Protein AF-A0A950Q3X9-F1 (afdb_monomer_lite)

Secondary structure (DSSP, 8-state):
----SHHHHH-SSS-B----TTT--HHHHHHHHHTTSB----GGG----

Sequence (49 aa):
MALKGALTKKLSIPVIGSPLFIISGPELVLAQCKAGIIGAFPSLNARPL

Foldseek 3Di:
DDDDDDLVVQAPDNEEDDADPPPQAPVNCVVCSVNRHHYDYDPVRDPDD

Structure (mmCIF, N/CA/C/O backbone):
data_AF-A0A950Q3X9-F1
#
_entry.id   AF-A0A950Q3X9-F1
#
loop_
_atom_site.group_PDB
_atom_site.id
_atom_site.type_symbol
_atom_site.label_atom_id
_atom_site.label_alt_id
_atom_site.label_comp_id
_atom_site.label_asym_id
_atom_site.label_entity_id
_atom_site.label_seq_id
_atom_site.pdbx_PDB_ins_code
_atom_site.Cartn_x
_atom_site.Cartn_y
_atom_site.Cartn_z
_atom_site.occupancy
_atom_site.B_iso_or_equiv
_atom_site.auth_seq_id
_atom_site.auth_comp_id
_atom_site.auth_asym_id
_atom_site.auth_atom_id
_atom_site.pdbx_PDB_model_num
ATOM 1 N N . MET A 1 1 ? -0.028 -0.369 21.821 1.00 52.53 1 MET A N 1
ATOM 2 C CA . MET A 1 1 ? 0.303 0.966 21.276 1.00 52.53 1 MET A CA 1
ATOM 3 C C . MET A 1 1 ? -0.715 1.276 20.189 1.00 52.53 1 MET A C 1
ATOM 5 O O . MET A 1 1 ? -0.829 0.480 19.271 1.00 52.53 1 MET A O 1
ATOM 9 N N . ALA A 1 2 ? -1.531 2.321 20.340 1.00 70.50 2 ALA A N 1
ATOM 10 C CA . ALA A 1 2 ? -2.590 2.654 19.383 1.00 70.50 2 ALA A CA 1
ATOM 11 C C . ALA A 1 2 ? -2.206 3.920 18.618 1.00 70.50 2 ALA A C 1
ATOM 13 O O . ALA A 1 2 ? -1.813 4.916 19.227 1.00 70.50 2 ALA A O 1
ATOM 14 N N . LEU A 1 3 ? -2.324 3.875 17.294 1.00 74.12 3 LEU A N 1
ATOM 15 C CA . LEU A 1 3 ? -2.144 5.045 16.446 1.00 74.12 3 LEU A CA 1
ATOM 16 C C . LEU A 1 3 ? -3.266 6.051 16.765 1.00 74.12 3 LEU A C 1
ATOM 18 O O . LEU A 1 3 ? -4.438 5.682 16.774 1.00 74.12 3 LEU A O 1
ATOM 22 N N . LYS A 1 4 ? -2.924 7.306 17.069 1.00 76.12 4 LYS A N 1
ATOM 23 C CA . LYS A 1 4 ? -3.888 8.387 17.346 1.00 76.12 4 LYS A CA 1
ATOM 24 C C . LYS A 1 4 ? -3.694 9.526 16.346 1.00 76.12 4 LYS A C 1
ATOM 26 O O . LYS A 1 4 ? -2.570 9.807 15.945 1.00 76.12 4 LYS A O 1
ATOM 31 N N . GLY A 1 5 ? -4.778 10.213 15.985 1.00 81.06 5 GLY A N 1
ATOM 32 C CA . GLY A 1 5 ? -4.726 11.450 15.199 1.00 81.06 5 GLY A CA 1
ATOM 33 C C . GLY A 1 5 ? -5.217 11.304 13.758 1.00 81.06 5 GLY A C 1
ATOM 34 O O . GLY A 1 5 ? -6.169 10.581 13.484 1.00 81.06 5 GLY A O 1
ATOM 35 N N . ALA A 1 6 ? -4.608 12.050 12.833 1.00 78.06 6 ALA A N 1
ATOM 36 C CA . ALA A 1 6 ? -5.105 12.211 11.463 1.00 78.06 6 ALA A CA 1
ATOM 37 C C . ALA A 1 6 ? -5.169 10.902 10.653 1.00 78.06 6 ALA A C 1
ATOM 39 O O . ALA A 1 6 ? -6.060 10.759 9.816 1.00 78.06 6 ALA A O 1
ATOM 40 N N . LEU A 1 7 ? -4.276 9.940 10.925 1.00 79.62 7 LEU A N 1
ATOM 41 C CA . LEU A 1 7 ? -4.247 8.662 10.206 1.00 79.62 7 LEU A CA 1
ATOM 42 C C . LEU A 1 7 ? -5.471 7.785 10.492 1.00 79.62 7 LEU A C 1
ATOM 44 O O . LEU A 1 7 ? -5.978 7.147 9.579 1.00 79.62 7 LEU A O 1
ATOM 48 N N . THR A 1 8 ? -5.999 7.766 11.718 1.00 80.75 8 THR A N 1
ATOM 49 C CA . THR A 1 8 ? -7.142 6.893 12.044 1.00 80.75 8 THR A CA 1
ATOM 50 C C . THR A 1 8 ? -8.481 7.424 11.543 1.00 80.75 8 THR A C 1
ATOM 52 O O . THR A 1 8 ? -9.448 6.677 11.505 1.00 80.75 8 THR A O 1
ATOM 55 N N . LYS A 1 9 ? -8.561 8.698 11.132 1.00 84.88 9 LYS A N 1
ATOM 56 C CA . LYS A 1 9 ? -9.801 9.300 10.608 1.00 84.88 9 LYS A CA 1
ATOM 57 C C . LYS A 1 9 ? -10.060 9.005 9.129 1.00 84.88 9 LYS A C 1
ATOM 59 O O . LYS A 1 9 ? -11.185 9.179 8.677 1.00 84.88 9 LYS A O 1
ATOM 64 N N . LYS A 1 10 ? -9.020 8.656 8.365 1.00 85.38 10 LYS A N 1
ATOM 65 C CA . LYS A 1 10 ? -9.079 8.512 6.896 1.00 85.38 10 LYS A CA 1
ATOM 66 C C . LYS A 1 10 ? -8.845 7.081 6.410 1.00 85.38 10 LYS A C 1
ATOM 68 O O . LYS A 1 10 ? -9.030 6.820 5.228 1.00 85.38 10 LYS A O 1
ATOM 73 N N . LEU A 1 11 ? -8.413 6.187 7.295 1.00 92.44 11 LEU A N 1
ATOM 74 C CA . LEU A 1 11 ? -8.089 4.805 6.967 1.00 92.44 11 LEU A CA 1
ATOM 75 C C . LEU A 1 11 ? -9.149 3.865 7.537 1.00 92.44 11 LEU A C 1
ATOM 77 O O . LEU A 1 11 ? -9.567 4.034 8.680 1.00 92.44 11 LEU A O 1
ATOM 81 N N . SER A 1 12 ? -9.529 2.854 6.760 1.00 93.56 12 SER A N 1
ATOM 82 C CA . SER A 1 12 ? -10.412 1.768 7.204 1.00 93.56 12 SER A CA 1
ATOM 83 C C . SER A 1 12 ? -9.713 0.910 8.260 1.00 93.56 12 SER A C 1
ATOM 85 O O . SER A 1 12 ? -10.318 0.492 9.243 1.00 93.56 12 SER A O 1
ATOM 87 N N . ILE A 1 13 ? -8.409 0.689 8.063 1.00 90.06 13 ILE A N 1
ATOM 88 C CA . ILE A 1 13 ? -7.497 0.053 9.011 1.00 90.06 13 ILE A CA 1
ATOM 89 C C . ILE A 1 13 ? -6.135 0.763 8.947 1.00 90.06 13 ILE A C 1
ATOM 91 O O . ILE A 1 13 ? -5.689 1.125 7.857 1.00 90.06 13 ILE A O 1
ATOM 95 N N . PRO A 1 14 ? -5.447 0.985 10.080 1.00 90.81 14 PRO A N 1
ATOM 96 C CA . PRO A 1 14 ? -4.199 1.744 10.117 1.00 90.81 14 PRO A CA 1
ATOM 97 C C . PRO A 1 14 ?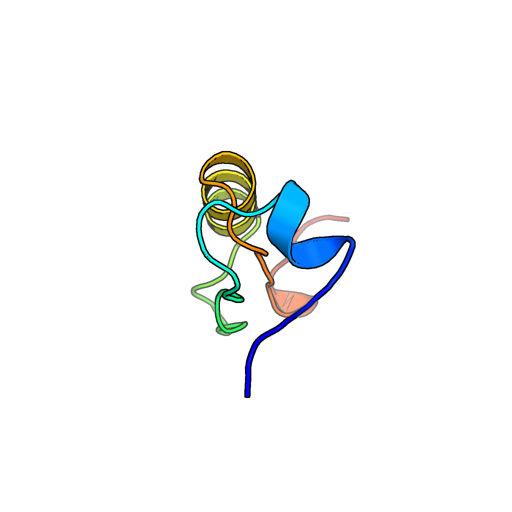 -3.005 0.884 9.672 1.00 90.81 14 PRO A C 1
ATOM 99 O O . PRO A 1 14 ? -2.131 0.556 10.473 1.00 90.81 14 PRO A O 1
ATOM 102 N N . VAL A 1 15 ? -2.984 0.500 8.395 1.00 92.25 15 VAL A N 1
ATOM 103 C CA . VAL A 1 15 ? -1.939 -0.343 7.797 1.00 92.25 15 VAL A CA 1
ATOM 104 C C . VAL A 1 15 ? -1.357 0.296 6.537 1.00 92.25 15 VAL A C 1
ATOM 106 O O . VAL A 1 15 ? -1.991 1.135 5.891 1.00 92.25 15 VAL A O 1
ATOM 109 N N . ILE A 1 16 ? -0.144 -0.130 6.189 1.00 95.44 16 ILE A N 1
ATOM 110 C CA . ILE A 1 16 ? 0.562 0.249 4.963 1.00 95.44 16 ILE A CA 1
ATOM 111 C C . ILE A 1 16 ? 0.802 -1.023 4.147 1.00 95.44 16 ILE A C 1
ATOM 113 O O . ILE A 1 16 ? 1.273 -2.024 4.691 1.00 95.44 16 ILE A O 1
ATOM 117 N N . GLY A 1 17 ? 0.487 -0.992 2.851 1.00 96.38 17 GLY A N 1
ATOM 118 C CA . GLY A 1 17 ? 0.878 -2.054 1.926 1.00 96.38 17 GLY A CA 1
ATOM 119 C C . GLY A 1 17 ? 2.396 -2.061 1.742 1.00 96.38 17 GLY A C 1
ATOM 120 O O . GLY A 1 17 ? 2.966 -1.043 1.358 1.00 96.38 17 GLY A O 1
ATOM 121 N N . SER A 1 18 ? 3.057 -3.187 2.026 1.00 97.38 18 SER A N 1
ATOM 122 C CA . SER A 1 18 ? 4.515 -3.286 1.872 1.00 97.38 18 SER A CA 1
ATOM 123 C C . SER A 1 18 ? 4.936 -2.955 0.429 1.00 97.38 18 SER A C 1
ATOM 125 O O . SER A 1 18 ? 4.299 -3.446 -0.510 1.00 97.38 18 SER A O 1
ATOM 127 N N . PRO A 1 19 ? 5.982 -2.136 0.216 1.00 96.81 19 PRO A N 1
ATOM 128 C CA . PRO A 1 19 ? 6.486 -1.848 -1.118 1.00 96.81 19 PRO A CA 1
ATOM 129 C C . PRO A 1 19 ? 7.258 -3.062 -1.647 1.00 96.81 19 PRO A C 1
ATOM 131 O O . PRO A 1 19 ? 8.384 -3.335 -1.236 1.00 96.81 19 PRO A O 1
ATOM 134 N N . LEU A 1 20 ? 6.652 -3.791 -2.580 1.00 96.56 20 LEU A N 1
ATOM 135 C CA . LEU A 1 20 ? 7.227 -4.987 -3.182 1.00 96.56 20 LEU A CA 1
ATOM 136 C C . LEU A 1 20 ? 7.719 -4.666 -4.595 1.00 96.56 20 LEU A C 1
ATOM 138 O O . LEU A 1 20 ? 6.963 -4.174 -5.437 1.00 96.56 20 LEU A O 1
ATOM 142 N N . PHE A 1 21 ? 8.990 -4.955 -4.873 1.00 94.75 21 PHE A N 1
ATOM 143 C CA . PHE A 1 21 ? 9.528 -4.844 -6.229 1.00 94.75 21 PHE A CA 1
ATOM 144 C C . PHE A 1 21 ? 8.765 -5.786 -7.170 1.00 94.75 21 PHE A C 1
ATOM 146 O O . PHE A 1 21 ? 8.372 -6.874 -6.750 1.00 94.75 21 PHE A O 1
ATOM 153 N N . ILE A 1 22 ? 8.521 -5.354 -8.413 1.00 91.81 22 ILE A N 1
ATOM 154 C CA . ILE A 1 22 ? 7.712 -6.054 -9.436 1.00 91.81 22 ILE A CA 1
ATOM 155 C C . ILE A 1 22 ? 6.204 -6.118 -9.117 1.00 91.81 22 ILE A C 1
ATOM 157 O O . ILE A 1 22 ? 5.396 -5.900 -10.012 1.00 91.81 22 ILE A O 1
ATOM 161 N N . ILE A 1 23 ? 5.812 -6.375 -7.867 1.00 94.69 23 ILE A N 1
ATOM 162 C CA . ILE A 1 23 ? 4.409 -6.613 -7.486 1.00 94.69 23 ILE A CA 1
ATOM 163 C C . ILE A 1 23 ? 3.638 -5.315 -7.223 1.00 94.69 23 ILE A C 1
ATOM 165 O O . ILE A 1 23 ? 2.515 -5.150 -7.697 1.00 94.69 23 ILE A O 1
ATOM 169 N N . SER A 1 24 ? 4.208 -4.384 -6.453 1.00 96.12 24 SER A N 1
ATOM 170 C CA . SER A 1 24 ? 3.505 -3.152 -6.090 1.00 96.12 24 SER A CA 1
ATOM 171 C C . SER A 1 24 ? 3.546 -2.155 -7.247 1.00 96.12 24 SER A C 1
ATOM 173 O O . SER A 1 24 ? 4.530 -1.441 -7.396 1.00 96.12 24 SER A O 1
ATOM 175 N N . GLY A 1 25 ? 2.506 -2.108 -8.079 1.00 94.81 25 GLY A N 1
ATOM 176 C CA . GLY A 1 25 ? 2.353 -1.125 -9.161 1.00 94.81 25 GLY A CA 1
ATOM 177 C C . GLY A 1 25 ? 1.328 -0.018 -8.855 1.00 94.81 25 GLY A C 1
ATOM 178 O O . GLY A 1 25 ? 0.635 -0.083 -7.832 1.00 94.81 25 GLY A O 1
ATOM 179 N N . PRO A 1 26 ? 1.185 0.986 -9.745 1.00 93.50 26 PRO A N 1
ATOM 180 C CA . PRO A 1 26 ? 0.212 2.073 -9.592 1.00 93.50 26 PRO A CA 1
ATOM 181 C C . PRO A 1 26 ? -1.234 1.596 -9.419 1.00 93.50 26 PRO A C 1
ATOM 183 O O . PRO A 1 26 ? -1.965 2.136 -8.592 1.00 93.50 26 PRO A O 1
ATOM 186 N N . GLU A 1 27 ? -1.644 0.557 -10.146 1.00 94.25 27 GLU A N 1
ATOM 187 C CA . GLU A 1 27 ? -3.006 0.006 -10.087 1.00 94.25 27 GLU A CA 1
ATOM 188 C C . GLU A 1 27 ? -3.315 -0.599 -8.713 1.00 94.25 27 GLU A C 1
ATOM 190 O O . GLU A 1 27 ? -4.373 -0.336 -8.136 1.00 94.25 27 GLU A O 1
ATOM 195 N N . LEU A 1 28 ? -2.362 -1.354 -8.150 1.00 95.81 28 LEU A N 1
ATOM 196 C CA . LEU A 1 28 ? -2.491 -1.930 -6.813 1.00 95.81 28 LEU A CA 1
ATOM 197 C C . LEU A 1 28 ? -2.551 -0.833 -5.747 1.00 95.81 28 LEU A C 1
ATOM 199 O O . LEU A 1 28 ? -3.414 -0.873 -4.870 1.00 95.81 28 LEU A O 1
ATOM 203 N N . VAL A 1 29 ? -1.668 0.164 -5.833 1.00 96.12 29 VAL A N 1
ATOM 204 C CA . VAL A 1 29 ? -1.657 1.288 -4.887 1.00 96.12 29 VAL A CA 1
ATOM 205 C C . VAL A 1 29 ? -2.944 2.102 -4.975 1.00 96.12 29 VAL A C 1
ATOM 207 O O . VAL A 1 29 ? -3.503 2.471 -3.943 1.00 96.12 29 VAL A O 1
ATOM 210 N N . 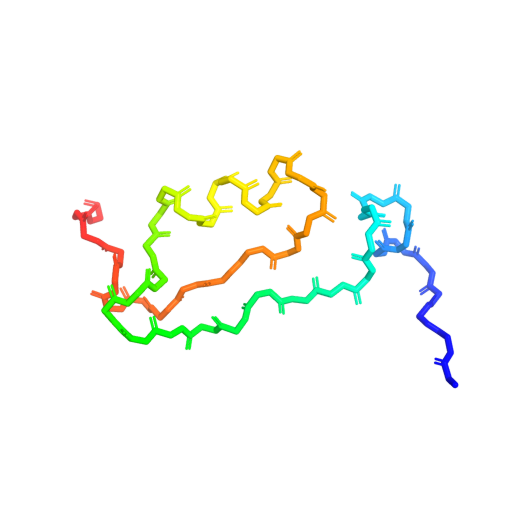LEU A 1 30 ? -3.487 2.312 -6.175 1.00 95.88 30 LEU A N 1
ATOM 211 C CA . LEU A 1 30 ? -4.776 2.974 -6.355 1.00 95.88 30 LEU A CA 1
ATOM 212 C C . LEU A 1 30 ? -5.917 2.189 -5.692 1.00 95.88 30 LEU A C 1
ATOM 214 O O . LEU A 1 30 ? -6.766 2.785 -5.025 1.00 95.88 30 LEU A O 1
ATOM 218 N N . ALA A 1 31 ? -5.939 0.864 -5.852 1.00 97.06 31 ALA A N 1
ATOM 219 C CA . ALA A 1 31 ? -6.928 0.006 -5.206 1.00 97.06 31 ALA A CA 1
ATOM 220 C C . ALA A 1 31 ? -6.810 0.046 -3.671 1.00 97.06 31 ALA A C 1
ATOM 222 O O . ALA A 1 31 ? -7.822 0.186 -2.984 1.00 97.06 31 ALA A O 1
ATOM 223 N N . GLN A 1 32 ? -5.587 0.008 -3.133 1.00 97.00 32 GLN A N 1
ATOM 224 C CA . GLN A 1 32 ? -5.321 0.131 -1.694 1.00 97.00 32 GLN A CA 1
ATOM 225 C C . GLN A 1 32 ? -5.822 1.470 -1.137 1.00 97.00 32 GLN A C 1
ATOM 227 O O . GLN A 1 32 ? -6.559 1.486 -0.150 1.00 97.00 32 GLN A O 1
ATOM 232 N N . CYS A 1 33 ? -5.511 2.581 -1.812 1.00 95.44 33 CYS A N 1
ATOM 233 C CA . CYS A 1 33 ? -5.980 3.910 -1.420 1.00 95.44 33 CYS A CA 1
ATOM 234 C C . CYS A 1 33 ? -7.515 3.993 -1.397 1.00 95.44 33 CYS A C 1
ATOM 236 O O . CYS A 1 33 ? -8.087 4.514 -0.439 1.00 95.44 33 CYS A O 1
ATOM 238 N N . LYS A 1 3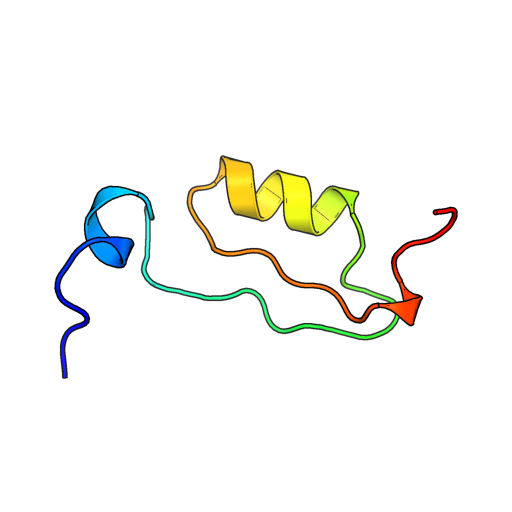4 ? -8.198 3.433 -2.407 1.00 96.06 34 LYS A N 1
ATOM 239 C CA . LYS A 1 34 ? -9.673 3.370 -2.453 1.00 96.06 34 LYS A CA 1
ATOM 240 C C . LYS A 1 34 ? -10.271 2.509 -1.336 1.00 96.06 34 LYS A C 1
ATOM 242 O O . LYS A 1 34 ? -11.365 2.807 -0.870 1.00 96.06 34 LYS A O 1
ATOM 247 N N . ALA A 1 35 ? -9.558 1.476 -0.889 1.00 96.19 35 ALA A N 1
ATOM 248 C CA . ALA A 1 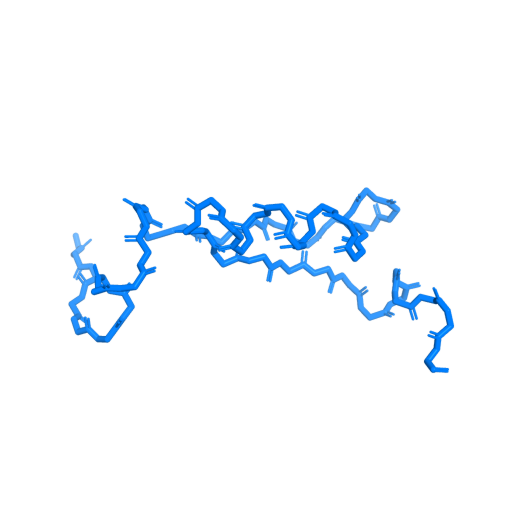35 ? -9.970 0.620 0.223 1.00 96.19 35 ALA A CA 1
ATOM 249 C C . ALA A 1 35 ? -9.733 1.253 1.614 1.00 96.19 35 ALA A C 1
ATOM 251 O O . ALA A 1 35 ? -10.093 0.661 2.635 1.00 96.19 35 ALA A O 1
ATOM 252 N N . GLY A 1 36 ? -9.132 2.447 1.681 1.00 94.94 36 GLY A N 1
ATOM 253 C CA . GLY A 1 36 ? -8.783 3.101 2.944 1.00 94.94 36 GLY A CA 1
ATOM 254 C C . GLY A 1 36 ? -7.523 2.520 3.589 1.00 94.94 36 GLY A C 1
ATOM 255 O O . GLY A 1 36 ? -7.427 2.474 4.815 1.00 94.94 36 GLY A O 1
ATOM 256 N N . ILE A 1 37 ? -6.578 2.056 2.770 1.00 95.56 37 ILE A N 1
ATOM 257 C CA . ILE A 1 37 ? -5.245 1.590 3.165 1.00 95.56 37 ILE A CA 1
ATOM 258 C C . ILE A 1 37 ? -4.206 2.540 2.561 1.00 95.56 37 ILE A C 1
ATOM 260 O O . ILE A 1 37 ? -4.389 3.054 1.458 1.00 95.56 37 ILE A O 1
ATOM 264 N N . ILE A 1 38 ? -3.091 2.768 3.256 1.00 95.81 38 ILE A N 1
ATOM 265 C CA . ILE A 1 38 ? -1.965 3.504 2.670 1.00 95.81 38 ILE A CA 1
ATOM 266 C C . ILE A 1 38 ? -1.260 2.584 1.667 1.00 95.81 38 ILE A C 1
ATOM 268 O O . ILE A 1 38 ? -0.655 1.584 2.062 1.00 95.81 38 ILE A O 1
ATOM 272 N N . GLY A 1 39 ? -1.335 2.914 0.379 1.00 96.44 39 GLY A N 1
ATOM 273 C CA . GLY A 1 39 ? -0.594 2.204 -0.660 1.00 96.44 39 GLY A CA 1
ATOM 274 C C . GLY A 1 39 ? 0.824 2.743 -0.851 1.00 96.44 39 GLY A C 1
ATOM 275 O O . GLY A 1 39 ? 1.069 3.941 -0.704 1.00 96.44 39 GLY A O 1
ATOM 276 N N . ALA A 1 40 ? 1.757 1.854 -1.186 1.00 97.06 40 ALA A N 1
ATOM 277 C CA . ALA A 1 40 ? 3.145 2.191 -1.486 1.00 97.06 40 ALA A CA 1
ATOM 278 C C . ALA A 1 40 ? 3.719 1.266 -2.569 1.00 97.06 40 ALA A C 1
ATOM 280 O O . ALA A 1 40 ? 3.404 0.076 -2.628 1.00 97.06 40 ALA A O 1
ATOM 281 N N . PHE A 1 41 ? 4.605 1.805 -3.404 1.00 96.56 41 PHE A N 1
ATOM 282 C CA . PHE A 1 41 ? 5.418 1.039 -4.346 1.00 96.56 41 PHE A CA 1
ATOM 283 C C . PHE A 1 41 ? 6.855 1.580 -4.378 1.00 96.56 41 PHE A C 1
ATOM 285 O O . PHE A 1 41 ? 7.062 2.767 -4.114 1.00 96.56 41 PHE A O 1
ATOM 292 N N . PRO A 1 42 ? 7.864 0.751 -4.705 1.00 95.25 42 PRO A N 1
ATOM 293 C CA . PRO A 1 42 ? 9.204 1.245 -5.008 1.00 95.25 42 PRO A CA 1
ATOM 294 C C . PRO A 1 42 ? 9.178 2.178 -6.223 1.00 95.25 42 PRO A C 1
ATOM 296 O O . PRO A 1 42 ? 8.506 1.870 -7.205 1.00 95.25 42 PRO A O 1
ATOM 299 N N . SER A 1 43 ? 9.959 3.263 -6.218 1.00 91.69 43 SER A N 1
ATOM 300 C CA . SER A 1 43 ? 9.994 4.234 -7.330 1.00 91.69 43 SER A CA 1
ATOM 301 C C . SER A 1 43 ? 10.270 3.591 -8.697 1.00 91.69 43 SER A C 1
ATOM 303 O O . SER A 1 43 ? 9.758 4.049 -9.710 1.00 91.69 43 SER A O 1
ATOM 305 N N . LEU A 1 44 ? 11.022 2.484 -8.732 1.00 91.44 44 LEU A N 1
ATOM 306 C CA . LEU A 1 44 ? 11.317 1.714 -9.949 1.00 91.44 44 LEU A CA 1
ATOM 307 C C . LEU A 1 44 ? 10.078 1.081 -10.615 1.00 91.44 44 LEU A C 1
ATOM 309 O O . LEU A 1 44 ? 10.134 0.747 -11.804 1.00 91.44 44 LEU A O 1
ATOM 313 N N . ASN A 1 45 ? 8.981 0.909 -9.868 1.00 91.81 45 ASN A N 1
ATOM 314 C CA . ASN A 1 45 ? 7.716 0.364 -10.365 1.00 91.81 45 ASN A CA 1
ATOM 315 C C . ASN A 1 45 ? 6.800 1.456 -10.964 1.00 91.81 45 ASN A C 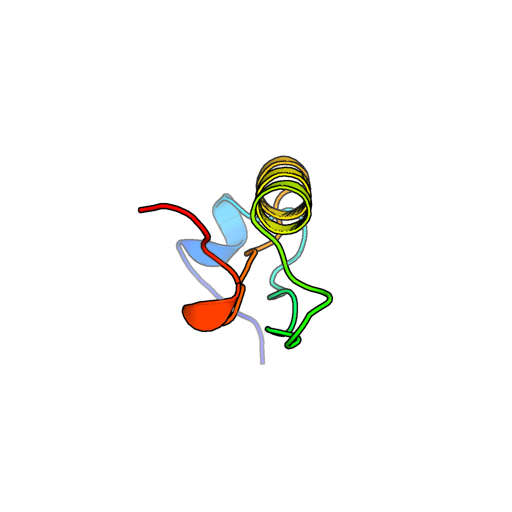1
ATOM 317 O O . ASN A 1 45 ? 5.781 1.127 -11.569 1.00 91.81 45 ASN A O 1
ATOM 321 N N . ALA A 1 46 ? 7.147 2.741 -10.834 1.00 83.00 46 ALA A N 1
ATOM 322 C CA . ALA A 1 46 ? 6.386 3.863 -11.387 1.00 83.00 46 ALA A CA 1
ATOM 323 C C . ALA A 1 46 ? 6.828 4.195 -12.825 1.00 83.00 46 ALA A C 1
ATOM 325 O O . ALA A 1 46 ? 7.607 5.122 -13.039 1.00 83.00 46 ALA A O 1
ATOM 326 N N . ARG A 1 47 ? 6.368 3.425 -13.820 1.00 79.94 47 ARG A N 1
ATOM 327 C CA . ARG A 1 47 ? 6.693 3.655 -15.244 1.00 79.94 47 ARG A CA 1
ATOM 328 C C . ARG A 1 47 ? 5.447 4.052 -16.060 1.00 79.94 47 ARG A C 1
ATOM 330 O O . ARG A 1 47 ? 4.443 3.359 -15.906 1.00 79.94 47 ARG A O 1
ATOM 337 N N . PRO A 1 48 ? 5.516 5.028 -16.993 1.00 66.12 48 PRO A N 1
ATOM 338 C CA . PRO A 1 48 ? 6.490 6.122 -17.116 1.00 66.12 48 PRO A CA 1
ATOM 339 C C . PRO A 1 48 ? 6.080 7.324 -16.238 1.00 66.12 48 PRO A C 1
ATOM 341 O O . PRO A 1 48 ? 4.909 7.454 -15.887 1.00 66.12 48 PRO A O 1
ATOM 344 N N . LEU A 1 49 ? 7.048 8.171 -15.870 1.00 57.25 49 LEU A N 1
ATOM 345 C CA . LE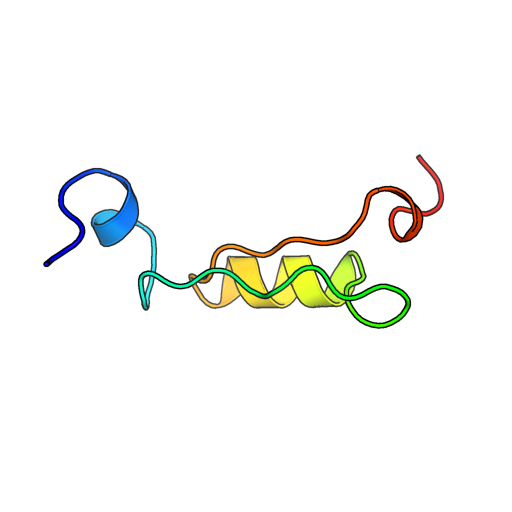U A 1 49 ? 6.776 9.476 -15.248 1.00 57.25 49 LEU A CA 1
ATOM 346 C C . LEU A 1 49 ? 6.087 10.428 -16.231 1.00 57.25 49 LEU A C 1
ATOM 348 O O . LEU A 1 49 ? 6.426 10.353 -17.435 1.00 57.25 49 LEU A O 1
#

Radius of gyration: 12.13 Å; chains: 1; bounding box: 22×19×38 Å

pLDDT: mean 89.12, std 10.49, range [52.53, 97.38]